Protein AF-A0A0G2AJ67-F1 (afdb_monomer)

Radius of gyration: 39.6 Å; Cα contacts (8 Å, |Δi|>4): 9; chains: 1; bounding box: 72×54×96 Å

Foldseek 3Di:
DDPVVVVVVVVVVVVVVVVCCVVPVPPPPDPPPP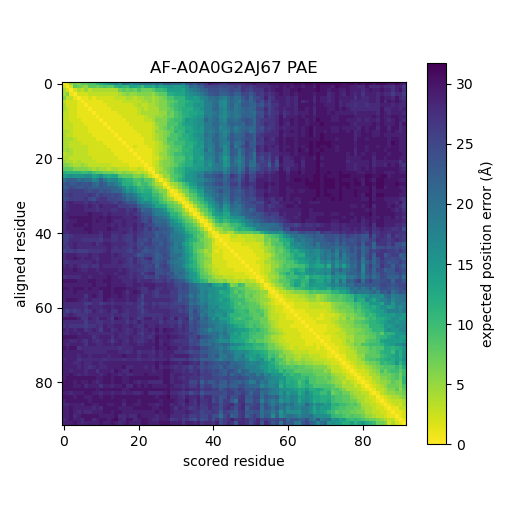PPPPVCPVVNVVVVVVVVVPDPPDDDPVLVVDPVSVPDDDPDDDDDDDDDDDPDPPDD

Structure (mmCIF, N/CA/C/O backbone):
data_AF-A0A0G2AJ67-F1
#
_entry.id   AF-A0A0G2AJ67-F1
#
loop_
_atom_site.group_PDB
_atom_site.id
_atom_site.type_symbol
_atom_site.label_atom_id
_atom_site.labe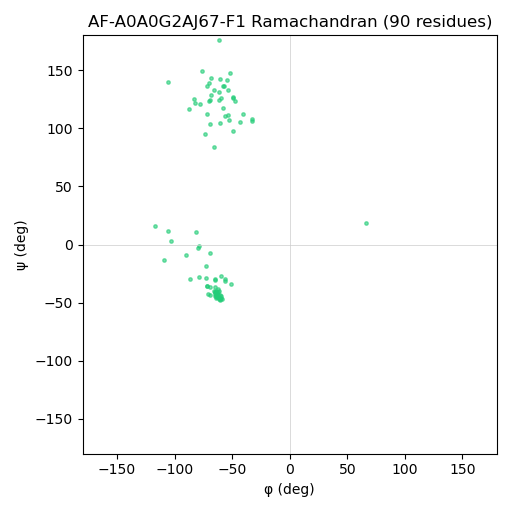l_alt_id
_atom_site.label_comp_id
_atom_site.label_asym_id
_atom_site.label_entity_id
_atom_site.label_seq_id
_atom_site.pdbx_PDB_ins_code
_atom_site.Cartn_x
_atom_site.Cartn_y
_atom_site.Cartn_z
_atom_site.occupancy
_atom_site.B_iso_or_equiv
_atom_site.auth_seq_id
_atom_site.auth_comp_id
_atom_site.auth_asym_id
_atom_site.auth_atom_id
_atom_site.pdbx_PDB_model_num
ATOM 1 N N . MET A 1 1 ? 32.155 -12.330 -71.004 1.00 60.22 1 MET A N 1
ATOM 2 C CA . MET A 1 1 ? 32.755 -12.220 -69.655 1.00 60.22 1 MET A CA 1
ATOM 3 C C . MET A 1 1 ? 33.139 -13.617 -69.201 1.00 60.22 1 MET A C 1
ATOM 5 O O . MET A 1 1 ? 32.343 -14.530 -69.356 1.00 60.22 1 MET A O 1
ATOM 9 N N . ASN A 1 2 ? 34.364 -13.807 -68.726 1.00 76.38 2 ASN A N 1
ATOM 10 C CA . ASN A 1 2 ? 34.837 -15.066 -68.148 1.00 76.38 2 ASN A CA 1
ATOM 11 C C . ASN A 1 2 ? 34.135 -15.341 -66.806 1.00 76.38 2 ASN A C 1
ATOM 13 O O . ASN A 1 2 ? 33.898 -14.417 -66.026 1.00 76.38 2 ASN A O 1
ATOM 17 N N . SER A 1 3 ? 33.835 -16.612 -66.523 1.00 81.81 3 SER A N 1
ATOM 18 C CA . SER A 1 3 ? 33.093 -17.029 -65.322 1.00 81.81 3 SER A CA 1
ATOM 19 C C . SER A 1 3 ? 33.739 -16.554 -64.018 1.00 81.81 3 SER A C 1
ATOM 21 O O . SER A 1 3 ? 33.033 -16.219 -63.075 1.00 81.81 3 SER A O 1
ATOM 23 N N . ASN A 1 4 ? 35.071 -16.437 -63.986 1.00 84.38 4 ASN A N 1
ATOM 24 C CA . ASN A 1 4 ? 35.804 -15.934 -62.824 1.00 84.38 4 ASN A CA 1
ATOM 25 C C . ASN A 1 4 ? 35.507 -14.451 -62.532 1.00 84.38 4 ASN A C 1
ATOM 27 O O . ASN A 1 4 ? 35.315 -14.067 -61.385 1.00 84.38 4 ASN A O 1
ATOM 31 N N . THR A 1 5 ? 35.390 -13.616 -63.568 1.00 87.12 5 THR A N 1
ATOM 32 C CA . THR A 1 5 ? 35.048 -12.194 -63.395 1.00 87.12 5 THR A CA 1
ATOM 33 C C . THR A 1 5 ? 33.587 -12.023 -62.999 1.00 87.12 5 THR A C 1
ATOM 35 O O . THR A 1 5 ? 33.278 -11.166 -62.180 1.00 87.12 5 THR A O 1
ATOM 38 N N . ILE A 1 6 ? 32.687 -12.865 -63.519 1.00 90.25 6 ILE A N 1
ATOM 39 C CA . ILE A 1 6 ? 31.279 -12.880 -63.089 1.00 90.25 6 ILE A CA 1
ATOM 40 C C . ILE A 1 6 ? 31.178 -13.266 -61.608 1.00 90.25 6 ILE A C 1
ATOM 42 O O . ILE A 1 6 ? 30.481 -12.596 -60.852 1.00 90.25 6 ILE A O 1
ATOM 46 N N . PHE A 1 7 ? 31.912 -14.296 -61.177 1.00 93.00 7 PHE A N 1
ATOM 47 C CA . PHE A 1 7 ? 31.942 -14.719 -59.778 1.00 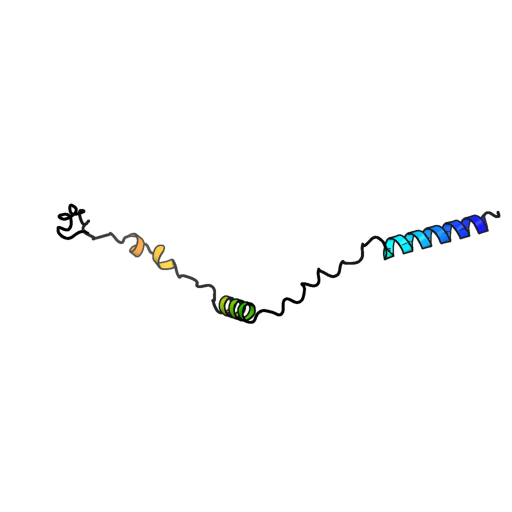93.00 7 PHE A CA 1
ATOM 48 C C . PHE A 1 7 ? 32.457 -13.610 -58.853 1.00 93.00 7 PHE A C 1
ATOM 50 O O . PHE A 1 7 ? 31.850 -13.341 -57.818 1.00 93.00 7 PHE A O 1
ATOM 57 N N . LEU A 1 8 ? 33.528 -12.920 -59.256 1.00 93.94 8 LEU A N 1
ATOM 58 C CA . LEU A 1 8 ? 34.109 -11.822 -58.484 1.00 93.94 8 LEU A CA 1
ATOM 59 C C . LEU A 1 8 ? 33.112 -10.661 -58.332 1.00 93.94 8 LEU A C 1
ATOM 61 O O . LEU A 1 8 ? 32.887 -10.195 -57.220 1.00 93.94 8 LEU A O 1
ATOM 65 N N . ILE A 1 9 ? 32.436 -10.267 -59.417 1.00 94.06 9 ILE A N 1
ATOM 66 C CA . ILE A 1 9 ? 31.409 -9.214 -59.389 1.00 94.06 9 ILE A CA 1
ATOM 67 C C . ILE A 1 9 ? 30.267 -9.581 -58.434 1.00 94.06 9 ILE A C 1
ATOM 69 O O . ILE A 1 9 ? 29.862 -8.752 -57.619 1.00 94.06 9 ILE A O 1
ATOM 73 N N . ILE A 1 10 ? 29.769 -10.820 -58.501 1.00 94.75 10 ILE A N 1
ATOM 74 C CA . ILE A 1 10 ? 28.680 -11.290 -57.632 1.00 94.75 10 ILE A CA 1
ATOM 75 C C . ILE A 1 10 ? 29.123 -11.288 -56.165 1.00 94.75 10 ILE A C 1
ATOM 77 O O . ILE A 1 10 ? 28.391 -10.794 -55.308 1.00 94.75 10 ILE A O 1
ATOM 81 N N . ALA A 1 11 ? 30.330 -11.776 -55.874 1.00 94.69 11 ALA A N 1
ATOM 82 C CA . ALA A 1 11 ? 30.874 -11.780 -54.520 1.00 94.69 11 ALA A CA 1
ATOM 83 C C . ALA A 1 11 ? 30.980 -10.357 -53.947 1.00 94.69 11 ALA A C 1
ATOM 85 O O . ALA A 1 11 ? 30.564 -10.114 -52.814 1.00 94.69 11 ALA A O 1
ATOM 86 N N . THR A 1 12 ? 31.463 -9.393 -54.738 1.00 95.19 12 THR A N 1
ATOM 87 C CA . THR A 1 12 ? 31.544 -7.987 -54.318 1.00 95.19 12 THR A CA 1
ATOM 88 C C . THR A 1 12 ? 30.162 -7.383 -54.057 1.00 95.19 12 THR A C 1
ATOM 90 O O . THR A 1 12 ? 29.985 -6.667 -53.072 1.00 95.19 12 THR A O 1
ATOM 93 N N . LEU A 1 13 ? 29.168 -7.702 -54.890 1.00 96.25 13 LEU A N 1
ATOM 94 C CA . LEU A 1 13 ? 27.795 -7.212 -54.736 1.00 96.25 13 LEU A CA 1
ATOM 95 C C . LEU A 1 13 ? 27.136 -7.732 -53.451 1.00 96.25 13 LEU A C 1
ATOM 97 O O . LEU A 1 13 ? 26.482 -6.967 -52.746 1.00 96.25 13 LEU A O 1
ATOM 101 N N . ILE A 1 14 ? 27.357 -9.006 -53.113 1.00 96.06 14 ILE A N 1
ATOM 102 C CA . ILE A 1 14 ? 26.837 -9.617 -51.880 1.00 96.06 14 ILE A CA 1
ATOM 103 C C . ILE A 1 14 ? 27.457 -8.956 -50.644 1.00 96.06 14 ILE A C 1
ATOM 105 O O . ILE A 1 14 ? 26.738 -8.609 -49.707 1.00 96.06 14 ILE A O 1
ATOM 109 N N . VAL A 1 15 ? 28.774 -8.729 -50.649 1.00 95.50 15 VAL A N 1
ATOM 110 C CA . VAL A 1 15 ? 29.467 -8.063 -49.534 1.00 95.50 15 VAL A CA 1
ATOM 111 C C . VAL A 1 15 ? 28.986 -6.619 -49.371 1.00 95.50 15 VAL A C 1
ATOM 113 O O . VAL A 1 15 ? 28.704 -6.191 -48.253 1.00 95.50 15 VAL A O 1
ATOM 116 N N . ALA A 1 16 ? 28.829 -5.879 -50.472 1.00 94.75 16 ALA A N 1
ATOM 117 C CA . ALA A 1 16 ? 28.324 -4.508 -50.441 1.00 94.75 16 ALA A CA 1
ATOM 118 C C . ALA A 1 16 ? 26.878 -4.433 -49.920 1.00 94.75 16 ALA A C 1
ATOM 120 O O . ALA A 1 16 ? 26.567 -3.573 -49.095 1.00 94.75 16 ALA A O 1
ATOM 121 N N . ALA A 1 17 ? 26.010 -5.356 -50.345 1.00 92.12 17 ALA A N 1
ATOM 122 C CA . ALA A 1 17 ? 24.634 -5.442 -49.863 1.00 92.12 17 ALA A CA 1
ATOM 123 C C . ALA A 1 17 ? 24.569 -5.789 -48.365 1.00 92.12 17 ALA A C 1
ATOM 125 O O . ALA A 1 17 ? 23.808 -5.167 -47.625 1.00 92.12 17 ALA A O 1
ATOM 126 N N . GLY A 1 18 ? 25.402 -6.729 -47.904 1.00 89.19 18 GLY A N 1
ATOM 127 C CA . GLY A 1 18 ? 25.500 -7.092 -46.489 1.00 89.19 18 GLY A CA 1
ATOM 128 C C . GLY A 1 18 ? 25.994 -5.937 -45.615 1.00 89.19 18 GLY A C 1
ATOM 129 O O . GLY A 1 18 ? 25.416 -5.675 -44.561 1.00 89.19 18 GLY A O 1
ATOM 130 N N . ALA A 1 19 ? 27.008 -5.198 -46.076 1.00 87.69 19 ALA A N 1
ATOM 131 C CA . ALA A 1 19 ? 27.502 -4.009 -45.3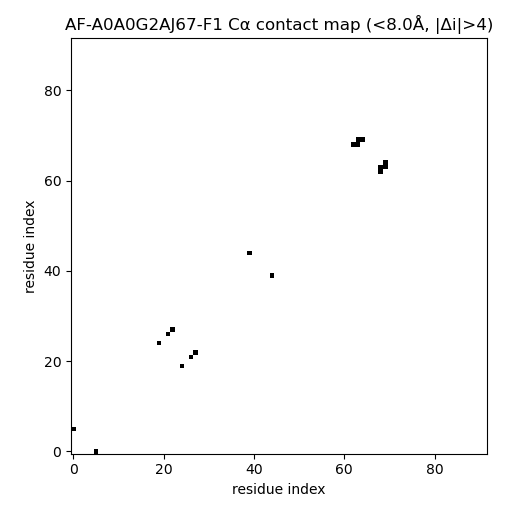86 1.00 87.69 19 ALA A CA 1
ATOM 132 C C . ALA A 1 19 ? 26.433 -2.907 -45.327 1.00 87.69 19 ALA A C 1
ATOM 134 O O . ALA A 1 19 ? 26.183 -2.350 -44.260 1.00 87.69 19 ALA A O 1
ATOM 135 N N . TYR A 1 20 ? 25.756 -2.625 -46.444 1.00 88.62 20 TYR A N 1
ATOM 136 C CA . TYR A 1 20 ? 24.679 -1.638 -46.469 1.00 88.62 20 TYR A CA 1
ATOM 137 C C . TYR A 1 20 ? 23.556 -2.011 -45.497 1.00 88.62 20 TYR A C 1
ATOM 139 O O . TYR A 1 20 ? 23.153 -1.182 -44.690 1.00 88.62 20 TYR A O 1
ATOM 147 N N . TRP A 1 21 ? 23.107 -3.267 -45.501 1.00 85.69 21 TRP A N 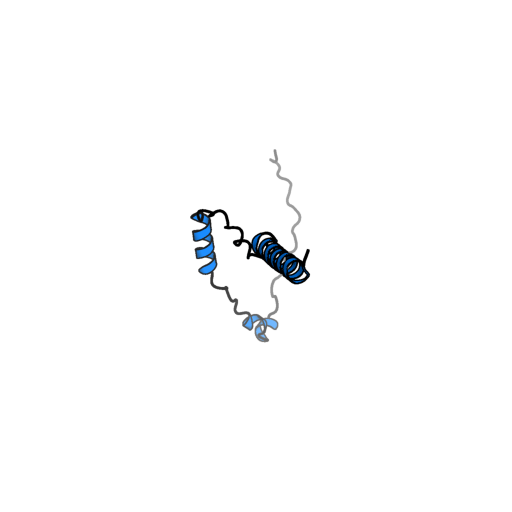1
ATOM 148 C CA . TRP A 1 21 ? 22.076 -3.730 -44.573 1.00 85.69 21 TRP A CA 1
ATOM 149 C C . TRP A 1 21 ? 22.517 -3.599 -43.108 1.00 85.69 21 TRP A C 1
ATOM 151 O O . TRP A 1 21 ? 21.791 -3.017 -42.305 1.00 85.69 21 TRP A O 1
ATOM 161 N N . TYR A 1 22 ? 23.732 -4.039 -42.768 1.00 83.25 22 TYR A N 1
ATOM 162 C CA . TYR A 1 22 ? 24.248 -3.960 -41.398 1.00 83.25 22 TYR A CA 1
ATOM 163 C C . TYR A 1 22 ? 24.374 -2.517 -40.878 1.00 83.25 22 TYR A C 1
ATOM 165 O O . TYR A 1 22 ? 24.036 -2.248 -39.726 1.00 83.25 22 TYR A O 1
ATOM 173 N N . PHE A 1 23 ? 24.829 -1.577 -41.714 1.00 82.06 23 PHE A N 1
ATOM 174 C CA . PHE A 1 23 ? 25.027 -0.181 -41.302 1.00 82.06 23 PHE A CA 1
ATOM 175 C C . PHE A 1 23 ? 23.771 0.696 -41.428 1.00 82.06 23 PHE A C 1
ATOM 177 O O . PHE A 1 23 ? 23.628 1.640 -40.654 1.00 82.06 23 PHE A O 1
ATOM 184 N N . PHE A 1 24 ? 22.863 0.415 -42.369 1.00 78.56 24 PHE A N 1
ATOM 185 C CA . PHE A 1 24 ? 21.718 1.288 -42.669 1.00 78.56 24 PHE A CA 1
ATOM 186 C C . PHE A 1 24 ? 20.355 0.734 -42.239 1.00 78.56 24 PHE A C 1
ATOM 188 O O . PHE A 1 24 ? 19.403 1.509 -42.185 1.00 78.56 24 PHE A O 1
ATOM 195 N N . THR A 1 25 ? 20.217 -0.551 -41.886 1.00 71.12 25 THR A N 1
ATOM 196 C CA . THR A 1 25 ? 18.898 -1.117 -41.528 1.00 71.12 25 THR A CA 1
ATOM 197 C C . THR A 1 25 ? 18.455 -0.842 -40.083 1.00 71.12 25 THR A C 1
ATOM 199 O O . THR A 1 25 ? 17.472 -1.417 -39.621 1.00 71.12 25 THR A O 1
ATOM 202 N N . GLY A 1 26 ? 19.151 0.038 -39.354 1.00 61.22 26 GLY A N 1
ATOM 203 C CA . GLY A 1 26 ? 18.708 0.509 -38.037 1.00 61.22 26 GLY A CA 1
ATOM 204 C C . GLY A 1 26 ? 18.680 -0.564 -36.941 1.00 61.22 26 GLY A C 1
ATOM 205 O O . GLY A 1 26 ? 18.039 -0.359 -35.918 1.00 61.22 26 GLY A O 1
ATOM 206 N N . THR A 1 27 ? 19.377 -1.691 -37.122 1.00 58.25 27 THR A N 1
ATOM 207 C CA . THR A 1 27 ? 19.549 -2.742 -36.096 1.00 58.25 27 THR A CA 1
ATOM 208 C C . THR A 1 27 ? 20.612 -2.398 -35.055 1.00 58.25 27 THR A C 1
ATOM 210 O O . THR A 1 27 ? 20.856 -3.178 -34.138 1.00 58.25 27 THR A O 1
ATOM 213 N N . GLY A 1 28 ? 21.275 -1.247 -35.189 1.00 56.88 28 GLY A N 1
ATOM 214 C CA . GLY A 1 28 ? 22.087 -0.696 -34.115 1.00 56.88 28 GLY A CA 1
ATOM 215 C C . GLY A 1 28 ? 21.165 -0.262 -32.988 1.00 56.88 28 GLY A C 1
ATOM 216 O O . GLY A 1 28 ? 20.202 0.452 -33.259 1.00 56.88 28 GLY A O 1
ATOM 217 N N . ASN A 1 29 ? 21.457 -0.702 -31.756 1.00 58.34 29 ASN A N 1
ATOM 218 C CA . ASN A 1 29 ? 20.867 -0.175 -30.527 1.00 58.34 29 ASN A CA 1
ATOM 219 C C . ASN A 1 29 ? 20.593 1.314 -30.722 1.00 58.34 29 ASN A C 1
ATOM 221 O O . ASN A 1 29 ? 21.536 2.111 -30.747 1.00 58.34 29 ASN A O 1
ATOM 225 N N . GLN A 1 30 ? 19.319 1.679 -30.885 1.00 54.81 30 GLN A N 1
ATOM 226 C CA . GLN A 1 30 ? 18.929 3.070 -30.756 1.00 54.81 30 GLN A CA 1
ATOM 227 C C . GLN A 1 30 ? 19.560 3.524 -29.439 1.00 54.81 30 GLN A C 1
ATOM 229 O O . GLN A 1 30 ? 19.380 2.820 -28.435 1.00 54.81 30 GLN A O 1
ATOM 234 N N . PRO A 1 31 ? 20.347 4.617 -29.411 1.00 57.81 31 PRO A N 1
ATOM 235 C CA . PRO A 1 31 ? 20.698 5.222 -28.141 1.00 57.81 31 PRO A CA 1
ATOM 236 C C . PRO A 1 31 ? 19.375 5.319 -27.379 1.00 57.81 31 PRO A C 1
ATOM 238 O O . PRO A 1 31 ? 18.412 5.821 -27.979 1.00 57.81 31 PRO A O 1
ATOM 241 N N . PRO A 1 32 ? 19.255 4.750 -26.159 1.00 54.19 32 PRO A N 1
ATOM 242 C CA . PRO A 1 32 ? 18.019 4.899 -25.404 1.00 54.19 32 PRO A CA 1
ATOM 243 C C . PRO A 1 32 ? 17.723 6.384 -25.446 1.00 54.19 32 PRO A C 1
ATOM 245 O O . PRO A 1 32 ? 18.675 7.137 -25.218 1.00 54.19 32 PRO A O 1
ATOM 248 N N . LEU A 1 33 ? 16.500 6.763 -25.871 1.00 52.34 33 LEU A N 1
ATOM 249 C CA . LEU A 1 33 ? 16.085 8.158 -26.042 1.00 52.34 33 LEU A CA 1
ATOM 250 C C . LEU A 1 33 ? 16.821 8.932 -24.971 1.00 52.34 33 LEU A C 1
ATOM 252 O O . LEU A 1 33 ? 16.565 8.667 -23.794 1.00 52.34 33 LEU A O 1
ATOM 256 N N . THR A 1 34 ? 17.826 9.734 -25.345 1.00 53.44 34 THR A N 1
ATOM 257 C CA . THR A 1 34 ? 18.572 10.478 -24.341 1.00 53.44 34 THR A CA 1
ATOM 258 C C . THR A 1 34 ? 17.495 11.317 -23.716 1.00 53.44 34 THR A C 1
ATOM 260 O O . THR A 1 34 ? 16.970 12.201 -24.397 1.00 53.44 34 THR A O 1
ATOM 263 N N . ALA A 1 35 ? 17.063 10.929 -22.513 1.00 53.25 35 ALA A N 1
ATOM 264 C CA . ALA A 1 35 ? 16.069 11.648 -21.762 1.00 53.25 35 ALA A CA 1
ATOM 265 C C . ALA A 1 35 ? 16.647 13.045 -21.752 1.00 53.25 35 ALA A C 1
ATOM 267 O O . ALA A 1 35 ? 17.730 13.238 -21.194 1.00 53.25 35 ALA A O 1
ATOM 268 N N . MET A 1 36 ? 16.027 13.930 -22.542 1.00 48.97 36 MET A N 1
ATOM 269 C CA . MET A 1 36 ? 16.401 15.327 -22.672 1.00 48.97 36 MET A CA 1
ATOM 270 C C . MET A 1 36 ? 16.724 15.735 -21.262 1.00 48.97 36 MET A C 1
ATOM 272 O O . MET A 1 36 ? 15.813 15.588 -20.451 1.00 48.97 36 MET A O 1
ATOM 276 N N . SER A 1 37 ? 18.004 16.018 -20.974 1.00 53.78 37 SER A N 1
ATOM 277 C CA . SER A 1 37 ? 18.512 16.098 -19.611 1.00 53.78 37 SER A CA 1
ATOM 278 C C . SER A 1 37 ? 17.553 16.982 -18.850 1.00 53.78 37 SER A C 1
ATOM 280 O O . SER A 1 37 ? 17.570 18.201 -19.002 1.00 53.78 37 SER A O 1
ATOM 282 N N . ALA A 1 38 ? 16.626 16.345 -18.137 1.00 55.91 38 ALA A N 1
ATOM 283 C CA . ALA A 1 38 ? 15.675 17.035 -17.321 1.00 55.91 38 ALA A CA 1
ATOM 284 C C . ALA A 1 38 ? 16.598 17.435 -16.204 1.00 55.91 38 ALA A C 1
ATOM 286 O O . ALA A 1 38 ? 16.966 16.587 -15.391 1.00 55.91 38 ALA A O 1
ATOM 287 N N . THR A 1 39 ? 17.122 18.659 -16.298 1.00 60.03 39 THR A N 1
ATOM 288 C CA . THR A 1 39 ? 17.869 19.311 -15.239 1.00 60.03 39 THR A CA 1
ATOM 289 C C . THR A 1 39 ? 17.060 18.998 -14.008 1.00 60.03 39 THR A C 1
ATOM 291 O O . THR A 1 39 ? 15.912 19.441 -13.933 1.00 60.03 39 THR A O 1
ATOM 294 N N . SER A 1 40 ? 17.560 18.078 -13.181 1.00 61.00 40 SER A N 1
ATOM 295 C CA . SER A 1 40 ? 16.747 17.464 -12.147 1.00 61.00 40 SER A CA 1
ATOM 296 C C . SER A 1 40 ? 16.218 18.619 -11.325 1.00 61.00 40 SER A C 1
ATOM 298 O O . SER A 1 40 ? 16.989 19.378 -10.732 1.00 61.00 40 SER A O 1
ATOM 300 N N . ASN A 1 41 ? 14.909 18.861 -11.416 1.00 75.00 41 ASN A N 1
ATOM 301 C CA . ASN A 1 41 ? 14.345 20.017 -10.753 1.00 75.00 41 ASN A CA 1
ATOM 302 C C . ASN A 1 41 ? 14.627 19.785 -9.269 1.00 75.00 41 ASN A C 1
ATOM 304 O O . ASN A 1 41 ? 14.422 18.677 -8.771 1.00 75.00 41 ASN A O 1
ATOM 308 N N . GLN A 1 42 ? 15.162 20.782 -8.568 1.00 80.50 42 GLN A N 1
ATOM 309 C CA . GLN A 1 42 ? 15.513 20.644 -7.156 1.00 80.50 42 GLN A CA 1
ATOM 310 C C . GLN A 1 42 ? 14.330 20.079 -6.346 1.00 80.50 42 GLN A C 1
ATOM 312 O O . GLN A 1 42 ? 14.530 19.243 -5.466 1.00 80.50 42 GLN A O 1
ATOM 317 N N . ALA A 1 43 ? 13.098 20.429 -6.739 1.00 81.75 43 ALA A N 1
ATOM 318 C CA . ALA A 1 43 ? 11.868 19.874 -6.184 1.00 81.75 43 ALA A CA 1
ATOM 319 C C . ALA A 1 43 ? 11.711 18.355 -6.410 1.00 81.75 43 ALA A C 1
ATOM 321 O O . ALA A 1 43 ? 11.266 17.644 -5.514 1.00 81.75 43 ALA A O 1
ATOM 322 N N . GLN A 1 44 ? 12.106 17.824 -7.572 1.00 83.19 44 GLN A N 1
ATOM 323 C CA . GLN A 1 44 ? 12.056 16.384 -7.869 1.00 83.19 44 GLN A CA 1
ATOM 324 C C . GLN A 1 44 ? 13.076 15.585 -7.054 1.00 83.19 44 GLN A C 1
ATOM 326 O O . GLN A 1 44 ? 12.767 14.475 -6.625 1.00 83.19 44 GLN A O 1
ATOM 331 N N . MET A 1 45 ? 14.268 16.142 -6.815 1.00 86.00 45 MET A N 1
ATOM 332 C CA . MET A 1 45 ? 15.276 15.501 -5.960 1.00 86.00 45 MET A CA 1
ATOM 333 C C . MET A 1 45 ? 14.869 15.528 -4.484 1.00 86.00 45 MET A C 1
ATOM 335 O O . MET A 1 45 ? 14.985 14.512 -3.804 1.00 86.00 45 MET A O 1
ATOM 339 N N . GLN A 1 46 ? 14.334 16.655 -4.003 1.00 87.81 46 GLN A N 1
ATOM 340 C CA . GLN A 1 46 ? 13.809 16.761 -2.639 1.00 87.81 46 GLN A CA 1
ATOM 341 C C . GLN A 1 46 ? 12.640 15.801 -2.405 1.00 87.81 46 GLN A C 1
ATOM 343 O O . GLN A 1 46 ? 12.622 15.110 -1.392 1.00 87.81 46 GLN A O 1
ATOM 348 N N . PHE A 1 47 ? 11.708 15.697 -3.356 1.00 86.56 47 PHE A N 1
ATOM 349 C CA . PHE A 1 47 ? 10.597 14.752 -3.267 1.00 86.56 47 PHE A CA 1
ATOM 350 C C . PHE A 1 47 ? 11.079 13.296 -3.221 1.00 86.56 47 PHE A C 1
ATOM 352 O O . PHE A 1 47 ? 10.653 12.546 -2.350 1.00 86.56 47 PHE A O 1
ATOM 359 N N . GLN A 1 48 ? 12.003 12.898 -4.104 1.00 85.06 48 GLN A N 1
ATOM 360 C CA . GLN A 1 48 ? 12.570 11.542 -4.078 1.00 85.06 48 GLN A CA 1
ATOM 361 C C . GLN A 1 48 ? 13.304 11.242 -2.766 1.00 85.06 48 GLN A C 1
ATOM 363 O O . GLN A 1 48 ? 13.140 10.153 -2.223 1.00 85.06 48 GLN A O 1
ATOM 368 N N . SER A 1 49 ? 14.053 12.211 -2.229 1.00 86.06 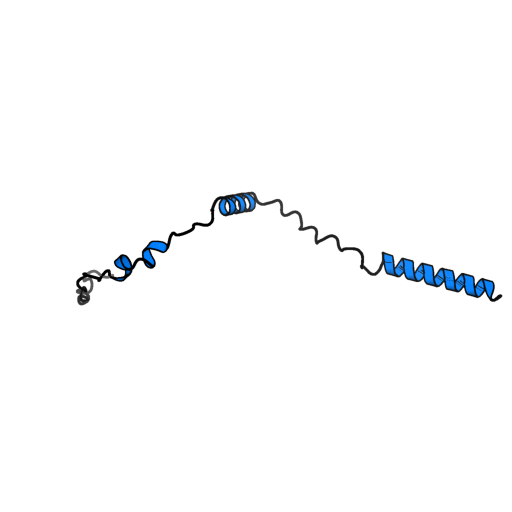49 SER A N 1
ATOM 369 C CA . SER A 1 49 ? 14.710 12.076 -0.925 1.00 86.06 49 SER A CA 1
ATOM 370 C C . SER A 1 49 ? 13.688 11.854 0.191 1.00 86.06 49 SER A C 1
ATOM 372 O O . SER A 1 49 ? 13.833 10.917 0.970 1.00 86.06 49 SER A O 1
ATOM 374 N N . LEU A 1 50 ? 12.620 12.655 0.230 1.00 86.94 50 LEU A N 1
ATOM 375 C CA . LEU A 1 50 ? 11.579 12.553 1.254 1.00 86.94 50 LEU A CA 1
ATOM 376 C C . LEU A 1 50 ? 10.824 11.220 1.170 1.00 86.94 50 LEU A C 1
ATOM 378 O O . LEU A 1 50 ? 10.563 10.583 2.184 1.00 86.94 50 LEU A O 1
ATOM 382 N N . VAL A 1 51 ? 10.523 10.759 -0.047 1.00 83.50 51 VAL A N 1
ATOM 383 C CA . VAL A 1 51 ? 9.903 9.448 -0.283 1.00 83.50 51 VAL A CA 1
ATOM 384 C C . VAL A 1 51 ? 10.824 8.305 0.143 1.00 83.50 51 VAL A C 1
ATOM 386 O O . VAL A 1 51 ? 10.339 7.309 0.665 1.00 83.50 51 VAL A O 1
ATOM 389 N N . SER A 1 52 ? 12.139 8.438 -0.044 1.00 81.25 52 SER A N 1
ATOM 390 C CA . SER A 1 52 ? 13.099 7.427 0.417 1.00 81.25 52 SER A CA 1
ATOM 391 C C . SER A 1 52 ? 13.287 7.413 1.938 1.00 81.25 52 SER A C 1
ATOM 393 O O . SER A 1 52 ? 13.593 6.367 2.506 1.00 81.25 52 SER A O 1
ATOM 395 N N . GLU A 1 53 ? 13.095 8.560 2.594 1.00 82.00 53 GLU A N 1
ATOM 396 C CA . GLU A 1 53 ? 13.177 8.708 4.050 1.00 82.00 53 GLU A CA 1
ATOM 397 C C . GLU A 1 53 ? 11.904 8.220 4.753 1.00 82.00 53 GLU A C 1
ATOM 399 O O . GLU A 1 53 ? 11.963 7.727 5.881 1.00 82.00 53 GLU A O 1
ATOM 404 N N . LEU A 1 54 ? 10.761 8.287 4.066 1.00 81.44 54 LEU A N 1
ATOM 405 C CA . LEU A 1 54 ? 9.538 7.605 4.467 1.00 81.44 54 LEU A CA 1
ATOM 406 C C . LEU A 1 54 ? 9.764 6.087 4.382 1.00 81.44 54 LEU A C 1
ATOM 408 O O . LEU A 1 54 ? 9.427 5.435 3.393 1.00 81.44 54 LEU A O 1
ATOM 412 N N . GLN A 1 55 ? 10.350 5.510 5.437 1.00 69.00 55 GLN A N 1
ATOM 413 C CA . GLN A 1 55 ? 10.383 4.063 5.621 1.00 69.00 55 GLN A CA 1
ATOM 414 C C . GLN A 1 55 ? 8.958 3.507 5.495 1.00 69.00 55 GLN A C 1
ATOM 416 O O . GLN A 1 55 ? 8.003 4.182 5.896 1.00 69.00 55 GLN A O 1
ATOM 421 N N . PRO A 1 56 ? 8.786 2.275 4.985 1.00 72.75 56 PRO A N 1
ATOM 422 C CA . PRO A 1 56 ? 7.491 1.617 5.016 1.00 72.75 56 PRO A CA 1
ATOM 423 C C . PRO A 1 56 ? 6.984 1.615 6.460 1.00 72.75 56 PRO A C 1
ATOM 425 O O . PRO A 1 56 ? 7.569 0.968 7.330 1.00 72.75 56 PRO A O 1
ATOM 428 N N . ILE A 1 57 ? 5.926 2.379 6.729 1.00 71.88 57 ILE A N 1
ATOM 429 C CA . ILE A 1 57 ? 5.277 2.371 8.034 1.00 71.88 57 ILE A CA 1
ATOM 430 C C . ILE A 1 57 ? 4.603 1.006 8.144 1.00 71.88 57 ILE A C 1
ATOM 432 O O . ILE A 1 57 ? 3.596 0.742 7.490 1.00 71.88 57 ILE A O 1
ATOM 436 N N . SER A 1 58 ? 5.204 0.114 8.925 1.00 80.31 58 SER A N 1
ATOM 437 C CA . SER A 1 58 ? 4.600 -1.168 9.260 1.00 80.31 58 SER A CA 1
ATOM 438 C C . SER A 1 58 ? 3.729 -0.975 10.490 1.00 80.31 58 SER A C 1
ATOM 440 O O . SER A 1 58 ? 4.229 -0.641 11.563 1.00 80.31 58 SER A O 1
ATOM 442 N N . PHE A 1 59 ? 2.427 -1.194 10.343 1.00 80.94 59 PHE A N 1
ATOM 443 C CA . PHE A 1 59 ? 1.519 -1.246 11.481 1.00 80.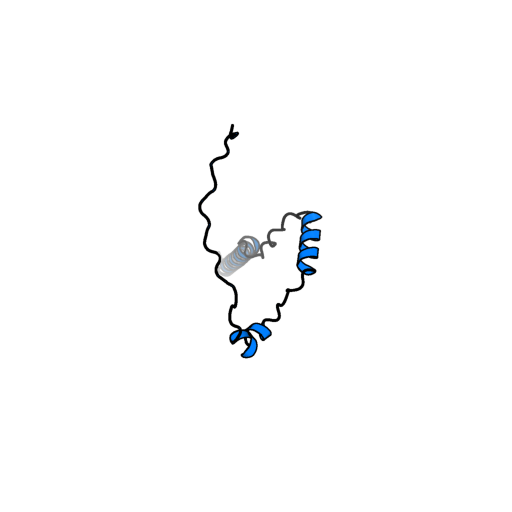94 59 PHE A CA 1
ATOM 444 C C . PHE A 1 59 ? 1.559 -2.647 12.090 1.00 80.94 59 PHE A C 1
ATOM 446 O O . PHE A 1 59 ? 1.335 -3.635 11.390 1.00 80.94 59 PHE A O 1
ATOM 453 N N . ASP A 1 60 ? 1.838 -2.735 13.389 1.00 89.06 60 ASP A N 1
ATOM 454 C CA . ASP A 1 60 ? 1.643 -3.976 14.134 1.00 89.06 60 ASP A CA 1
ATOM 455 C C . ASP A 1 60 ? 0.137 -4.216 14.305 1.00 89.06 60 ASP A C 1
ATOM 457 O O . ASP A 1 60 ? -0.568 -3.453 14.967 1.00 89.06 60 ASP A O 1
ATOM 461 N N . THR A 1 61 ? -0.357 -5.264 13.651 1.00 92.19 61 THR A N 1
ATOM 462 C CA . THR A 1 61 ? -1.772 -5.650 13.647 1.00 92.19 61 THR A CA 1
ATOM 463 C C . THR A 1 61 ? -2.054 -6.843 14.559 1.00 92.19 61 THR A C 1
ATOM 465 O O . THR A 1 61 ? -3.207 -7.263 14.662 1.00 92.19 61 THR A O 1
ATOM 468 N N . ALA A 1 62 ? -1.054 -7.349 15.291 1.00 94.75 62 ALA A N 1
ATOM 469 C CA . ALA A 1 62 ? -1.185 -8.551 16.117 1.00 94.75 62 ALA A CA 1
ATOM 470 C C . ALA A 1 62 ? -2.259 -8.421 17.210 1.00 94.75 62 ALA A C 1
ATOM 472 O O . ALA A 1 62 ? -2.862 -9.410 17.628 1.00 94.75 62 ALA A O 1
ATOM 473 N N . ILE A 1 63 ? -2.542 -7.196 17.667 1.00 94.44 63 ILE A N 1
ATOM 474 C CA . ILE A 1 63 ? -3.594 -6.963 18.659 1.00 94.44 63 ILE A CA 1
ATOM 475 C C . ILE A 1 63 ? -4.996 -7.295 18.131 1.00 94.44 63 ILE A C 1
ATOM 477 O O . ILE A 1 63 ? -5.828 -7.753 18.912 1.00 94.44 63 ILE A O 1
ATOM 481 N N . PHE A 1 64 ? -5.246 -7.141 16.827 1.00 94.44 64 PHE A N 1
ATOM 482 C CA . PHE A 1 64 ? -6.550 -7.424 16.217 1.00 94.44 64 PHE A CA 1
ATOM 483 C C . PHE A 1 64 ? -6.854 -8.926 16.125 1.00 94.44 64 PHE A C 1
ATOM 485 O O . PHE A 1 64 ? -8.017 -9.306 16.021 1.00 94.44 64 PHE A O 1
ATOM 492 N N . GLU A 1 65 ? -5.835 -9.783 16.225 1.00 94.81 65 GLU A N 1
ATOM 493 C CA . GLU A 1 65 ? -5.987 -11.243 16.279 1.00 94.81 65 GLU A CA 1
ATOM 494 C C . GLU A 1 65 ? -6.136 -11.771 17.717 1.00 94.81 65 GLU A C 1
ATOM 496 O O . GLU A 1 65 ? -6.447 -12.944 17.932 1.00 94.81 65 GLU A O 1
ATOM 501 N N . ASN A 1 66 ? -5.924 -10.924 18.732 1.00 96.19 66 ASN A N 1
ATOM 502 C CA . ASN A 1 66 ? -5.966 -11.348 20.126 1.00 96.19 66 ASN A CA 1
ATOM 503 C C . ASN A 1 66 ? -7.406 -11.715 20.543 1.00 96.19 66 ASN A C 1
ATOM 505 O O . ASN A 1 66 ? -8.283 -10.847 20.504 1.00 96.19 66 ASN A O 1
ATOM 509 N N . PRO A 1 67 ? -7.668 -12.932 21.064 1.00 95.62 67 PRO A N 1
ATOM 510 C CA . PRO A 1 67 ? -9.008 -13.334 21.498 1.00 95.62 67 PRO A CA 1
ATOM 511 C C . PRO A 1 67 ? -9.634 -12.393 22.534 1.00 95.62 67 PRO A C 1
ATOM 513 O O . PRO A 1 67 ? -10.850 -12.239 22.574 1.00 95.62 67 PRO A O 1
ATOM 516 N N . ARG A 1 68 ? -8.816 -11.735 23.367 1.00 94.12 68 ARG A N 1
ATOM 517 C CA . ARG A 1 68 ? -9.286 -10.742 24.345 1.00 94.12 68 ARG A CA 1
ATOM 518 C C . ARG A 1 68 ? -9.736 -9.446 23.684 1.00 94.12 68 ARG A C 1
ATOM 520 O O . ARG A 1 68 ? -10.673 -8.835 24.176 1.00 94.12 68 ARG A O 1
ATOM 527 N N . PHE A 1 69 ? -9.068 -9.035 22.605 1.00 94.69 69 PHE A N 1
ATOM 528 C CA . PHE A 1 69 ? -9.456 -7.862 21.826 1.00 94.69 69 PHE A CA 1
ATOM 529 C C . PHE A 1 69 ? -10.762 -8.133 21.073 1.00 94.69 69 PHE A C 1
ATOM 531 O O . PHE A 1 69 ? -11.681 -7.325 21.128 1.00 94.69 69 PHE A O 1
ATOM 538 N N . VAL A 1 70 ? -10.885 -9.315 20.461 1.00 94.38 70 VAL A N 1
ATOM 539 C CA . VAL A 1 70 ? -12.108 -9.751 19.760 1.00 94.38 70 VAL A CA 1
ATOM 540 C C . VAL A 1 70 ? -13.299 -9.916 20.715 1.00 94.38 70 VAL A C 1
ATOM 542 O O . VAL A 1 70 ? -14.441 -9.720 20.315 1.00 94.38 70 VAL A O 1
ATOM 545 N N . ALA A 1 71 ? -13.050 -10.251 21.982 1.00 95.88 71 ALA A N 1
ATOM 546 C CA . ALA A 1 71 ? -14.089 -10.388 23.002 1.00 95.88 71 ALA A CA 1
ATOM 547 C C . ALA A 1 71 ? -14.570 -9.052 23.604 1.00 95.88 71 ALA A C 1
ATOM 549 O O . ALA A 1 71 ? -15.455 -9.069 24.463 1.00 95.88 71 ALA A O 1
ATOM 550 N N . LEU A 1 72 ? -13.993 -7.908 23.211 1.00 94.31 72 LEU A N 1
ATOM 551 C CA . LEU A 1 72 ? -14.455 -6.605 23.687 1.00 94.31 72 LEU A CA 1
ATOM 552 C C . LEU A 1 72 ? -15.867 -6.329 23.172 1.00 94.31 72 LEU A C 1
ATOM 554 O O . LEU A 1 72 ? -16.170 -6.496 21.993 1.00 94.31 72 LEU A O 1
ATOM 558 N N . VAL A 1 73 ? -16.724 -5.877 24.082 1.00 92.69 73 VAL A N 1
ATOM 559 C CA . VAL A 1 73 ? -18.088 -5.457 23.774 1.00 92.69 73 VAL A CA 1
ATOM 560 C C . VAL A 1 73 ? -18.172 -3.942 23.819 1.00 92.69 73 VAL A C 1
ATOM 562 O O . VAL A 1 73 ? -17.580 -3.301 24.690 1.00 92.69 73 VAL A O 1
ATOM 565 N N . ASP A 1 74 ? -18.911 -3.374 22.875 1.00 90.50 74 ASP A N 1
ATOM 566 C CA . ASP A 1 74 ? -19.250 -1.961 22.905 1.00 90.50 74 ASP A CA 1
ATOM 567 C C . ASP A 1 74 ? -20.249 -1.705 24.045 1.00 90.50 74 ASP A C 1
ATOM 569 O O . ASP A 1 74 ? -21.297 -2.348 24.130 1.00 90.50 74 ASP A O 1
ATOM 573 N N . LEU A 1 75 ? -19.887 -0.795 24.949 1.00 92.69 75 LEU A N 1
ATOM 574 C CA . LEU A 1 75 ? -20.700 -0.376 26.095 1.00 92.69 75 LEU A CA 1
ATOM 575 C C . LEU A 1 75 ? -21.301 1.020 25.887 1.00 92.69 75 LEU A C 1
ATOM 577 O O . LEU A 1 75 ? -21.790 1.631 26.841 1.00 92.69 75 LEU A O 1
ATOM 581 N N . THR A 1 76 ? -21.224 1.562 24.672 1.00 91.56 76 THR A N 1
ATOM 582 C CA . THR A 1 76 ? -21.777 2.877 24.370 1.00 91.56 76 THR A CA 1
ATOM 583 C C . THR A 1 76 ? -23.302 2.850 24.398 1.00 91.56 76 THR A C 1
ATOM 585 O O . THR A 1 76 ? -23.965 1.924 23.930 1.00 91.56 76 THR A O 1
ATOM 588 N N . THR A 1 77 ? -23.878 3.906 24.967 1.00 90.12 77 THR A N 1
ATOM 589 C CA . THR A 1 77 ? -25.314 4.155 24.880 1.00 90.12 77 THR A CA 1
ATOM 590 C C . THR A 1 77 ? -25.588 4.843 23.545 1.00 90.12 77 THR A C 1
ATOM 592 O O . THR A 1 77 ? -25.030 5.920 23.313 1.00 90.12 77 THR A O 1
ATOM 595 N N . PRO A 1 78 ? -26.439 4.283 22.668 1.00 87.69 78 PRO A N 1
ATOM 596 C CA . PRO A 1 78 ? -26.787 4.945 21.421 1.00 87.69 78 PRO A CA 1
ATOM 597 C C . PRO A 1 78 ? -27.473 6.281 21.723 1.00 87.69 78 PRO A C 1
ATOM 599 O O . PRO A 1 78 ? -28.475 6.331 22.440 1.00 87.69 78 PRO A O 1
ATOM 602 N N . ILE A 1 79 ? -26.931 7.367 21.174 1.00 89.12 79 ILE A N 1
ATOM 603 C CA . ILE A 1 79 ? -27.557 8.689 21.236 1.00 89.12 79 ILE A CA 1
ATOM 604 C C . ILE A 1 79 ? -28.673 8.713 20.192 1.00 89.12 79 ILE A C 1
ATOM 606 O O . ILE A 1 79 ? -28.422 8.508 19.003 1.00 89.12 79 ILE A O 1
ATOM 610 N N . GLN A 1 80 ? -29.906 8.960 20.631 1.00 90.69 80 GLN A N 1
ATOM 611 C CA . GLN A 1 80 ? -31.010 9.189 19.705 1.00 90.69 80 GLN A CA 1
ATOM 612 C C . GLN A 1 80 ? -30.841 10.562 19.041 1.00 90.69 80 GLN A C 1
ATOM 614 O O . GLN A 1 80 ? -30.515 11.527 19.735 1.00 90.69 80 GLN A O 1
ATOM 619 N N . PRO A 1 81 ? -31.047 10.679 17.718 1.00 89.00 81 PRO A N 1
ATOM 620 C CA . PRO A 1 81 ? -31.056 11.974 17.057 1.00 89.00 81 PRO A CA 1
ATOM 621 C C . PRO A 1 81 ? -32.151 12.868 17.643 1.00 89.00 81 PRO A C 1
ATOM 623 O O . PRO A 1 81 ? -33.322 12.491 17.674 1.00 89.00 81 PRO A O 1
ATOM 626 N N . GLU A 1 82 ? -31.767 14.063 18.080 1.00 89.12 82 GLU A N 1
ATOM 627 C CA . GLU A 1 82 ? -32.713 15.095 18.495 1.00 89.12 82 GLU A CA 1
ATOM 628 C C . GLU A 1 82 ? -33.354 15.751 17.268 1.00 89.12 82 GLU A C 1
ATOM 630 O O . GLU A 1 82 ? -32.739 15.870 16.201 1.00 89.12 82 GLU A O 1
ATOM 635 N N . ALA A 1 83 ? -34.601 16.200 17.415 1.00 88.44 83 ALA A N 1
ATOM 636 C CA . ALA A 1 83 ? -35.259 16.970 16.368 1.00 88.44 83 ALA A CA 1
ATOM 637 C C . ALA A 1 83 ? -34.469 18.257 16.083 1.00 88.44 83 ALA A C 1
ATOM 639 O O . ALA A 1 83 ? -33.945 18.900 16.996 1.00 88.44 83 ALA A O 1
ATOM 640 N N . SER A 1 84 ? -34.403 18.655 14.808 1.00 86.44 84 SER A N 1
ATOM 641 C CA . SER A 1 84 ? -33.798 19.929 14.423 1.00 86.44 84 SER A CA 1
ATOM 642 C C . SER A 1 84 ? -34.435 21.072 15.217 1.00 86.44 84 SER A C 1
ATOM 644 O O . SER A 1 84 ? -35.658 21.143 15.349 1.00 86.44 84 SER A O 1
ATOM 646 N N . GLY A 1 85 ? -33.594 21.953 15.765 1.00 86.81 85 GLY A N 1
ATOM 647 C CA . GLY A 1 85 ? -34.040 23.097 16.552 1.00 86.81 85 GLY A CA 1
ATOM 648 C C . GLY A 1 85 ? -34.908 24.072 15.752 1.00 86.81 85 GLY A C 1
ATOM 649 O O . GLY A 1 85 ? -35.109 23.934 14.544 1.00 86.81 85 GLY A O 1
ATOM 650 N N . ARG A 1 86 ? -35.423 25.101 16.435 1.00 89.12 86 ARG A N 1
ATOM 651 C CA . ARG A 1 86 ? -36.176 26.173 15.774 1.00 89.12 86 ARG A CA 1
ATOM 652 C C . ARG A 1 86 ? -35.291 26.831 14.695 1.00 89.12 86 ARG A C 1
ATOM 654 O O . ARG A 1 86 ? -34.128 27.102 14.993 1.00 89.12 86 ARG A O 1
ATOM 661 N N . PRO A 1 87 ? -35.820 27.114 13.488 1.00 86.88 87 PRO A N 1
ATOM 662 C CA . PRO A 1 87 ? -35.096 27.907 12.498 1.00 86.88 87 PRO A CA 1
ATOM 663 C C . PRO A 1 87 ? -34.661 29.249 13.099 1.00 86.88 87 PRO A C 1
ATOM 665 O O . PRO A 1 87 ? -35.397 29.839 13.894 1.00 86.88 87 PRO A O 1
ATOM 668 N N . ASP A 1 88 ? -33.461 29.699 12.732 1.00 85.81 88 ASP A N 1
ATOM 669 C CA . ASP A 1 88 ? -32.869 30.937 13.241 1.00 85.81 88 ASP A CA 1
ATOM 670 C C . ASP A 1 88 ? -33.791 32.136 12.937 1.00 85.81 88 ASP A C 1
ATOM 672 O O . ASP A 1 88 ? -34.042 32.424 11.763 1.00 85.81 88 ASP A O 1
ATOM 676 N N . PRO A 1 89 ? -34.316 32.838 13.963 1.00 85.69 89 PRO A N 1
ATOM 677 C CA . PRO A 1 89 ? -35.193 33.987 13.759 1.00 85.69 89 PRO A CA 1
ATOM 678 C C . PRO A 1 89 ? -3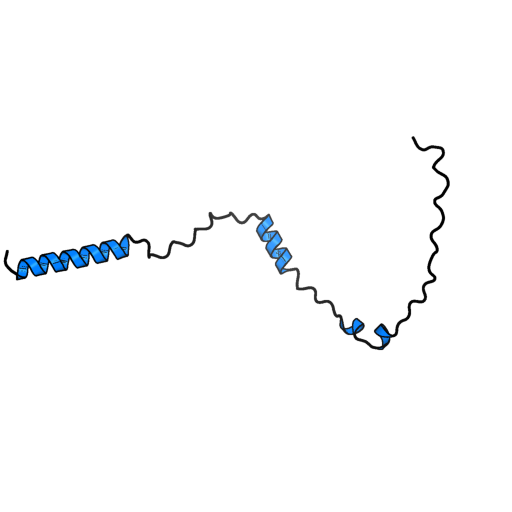4.475 35.214 13.172 1.00 85.69 89 PRO A C 1
ATOM 680 O O . PRO A 1 89 ? -35.151 36.191 12.852 1.00 85.69 89 PRO A O 1
ATOM 683 N N . PHE A 1 90 ? -33.145 35.182 13.038 1.00 87.50 90 PHE A N 1
ATOM 684 C CA . PHE A 1 90 ? -32.326 36.238 12.439 1.00 87.50 90 PHE A CA 1
ATOM 685 C C . PHE A 1 90 ? -31.591 35.786 11.166 1.00 87.50 90 PHE A C 1
ATOM 687 O O . PHE A 1 90 ? -30.659 36.469 10.736 1.00 87.50 90 PHE A O 1
ATOM 694 N N . ALA A 1 91 ? -31.989 34.660 10.558 1.00 81.19 91 ALA A N 1
ATOM 695 C CA . ALA A 1 91 ? -31.441 34.255 9.265 1.00 81.19 91 ALA A CA 1
ATOM 696 C C . ALA A 1 91 ? -31.666 35.369 8.207 1.00 81.19 91 ALA A C 1
ATOM 698 O O . ALA A 1 91 ? -32.752 35.956 8.191 1.00 81.19 91 ALA A O 1
ATOM 699 N N . PRO A 1 92 ? -30.652 35.685 7.374 1.00 72.81 92 PRO A N 1
ATOM 700 C CA . PRO A 1 92 ? -30.670 36.809 6.430 1.00 72.81 92 PRO A CA 1
ATOM 701 C C . PRO A 1 92 ? -31.685 36.667 5.290 1.00 72.81 92 PRO A C 1
ATOM 703 O O . PRO A 1 92 ? -31.961 35.521 4.865 1.00 72.81 92 PRO A O 1
#

pLDDT: mean 82.04, std 13.38, range [48.97, 96.25]

Mean predicted aligned error: 19.01 Å

Secondary structure (DSSP, 8-state):
--HHHHHHHHHHHHHHHHHHHHHHSS-S-PPP---------HHHHHHHHHHHHS-------GGGG-HHHHT----PPPPPPPPP-PPPTT--

Solvent-accessible surface area (backbone atoms only — not comparable to full-atom values): 6219 Å² total; per-residue (Å²): 133,58,70,67,60,54,51,50,53,52,53,52,51,53,52,52,51,52,51,48,48,65,75,68,64,68,77,58,81,69,72,70,78,74,68,70,78,66,71,74,47,69,67,59,55,51,49,52,51,53,57,66,66,55,60,86,83,78,78,86,59,68,62,76,72,32,70,72,56,69,66,61,72,90,83,78,79,84,79,75,87,75,79,82,72,82,77,68,93,78,68,131

Sequence (92 aa):
MNSNTIFLIIATLIVAAGAYWYFFTGTGNQPPLTAMSATSNQAQMQFQSLVSELQPISFDTA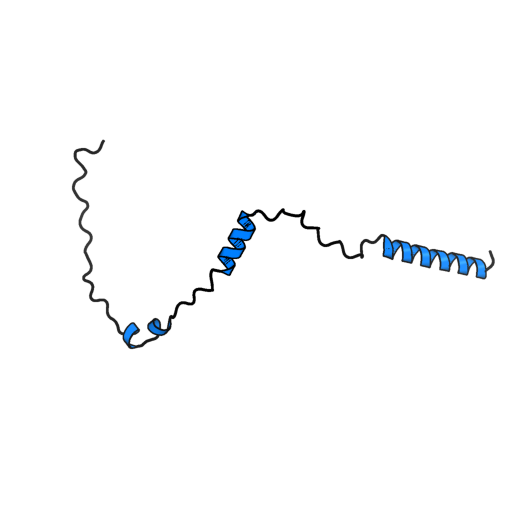IFENPRFVALVDLTTPIQPEASGRPDPFAP